Protein AF-A0A943B9X2-F1 (afdb_monomer_lite)

Foldseek 3Di:
DDDWDWDQFLLRWIWIADPLFIWTKHWADDPDPPDDIDIDIGGLVCLVVVLVQLVVQQVVLVVCLVPDDPPDQWDQGPPQWIQGSDDPQHAIANHDSHSHDHDPVSSVSSVVRSVVSSVVSVVVSVVVVVD

pLDDT: mean 91.19, std 9.91, range [44.44, 98.62]

Secondary structure (DSSP, 8-state):
-PPPEEEE-TTS-EEEEETTEEEEEEEE--SSTTSPPEEEEEEGGGHHHHHHHHHHHHHHHHHHTTTS-TT--EEE-GGG-EEE-SSTT-EEESBTTBS-B-SHHHHHHHHHHHHHHHHHHHHHHHHTT--

Radius of gyration: 16.44 Å; chains: 1; bounding box: 42×23×51 Å

Structure (mmCIF, N/CA/C/O backbone):
data_AF-A0A943B9X2-F1
#
_entry.id   AF-A0A943B9X2-F1
#
loop_
_atom_site.group_PDB
_atom_site.id
_atom_site.type_symbol
_atom_site.label_atom_id
_atom_site.label_alt_id
_atom_site.label_comp_id
_atom_site.label_asym_id
_atom_site.label_entity_id
_atom_site.label_seq_id
_atom_site.pdbx_PDB_ins_code
_atom_site.Cartn_x
_atom_site.Cartn_y
_atom_site.Cartn_z
_atom_site.occupancy
_atom_site.B_iso_or_equiv
_atom_site.auth_seq_id
_atom_site.auth_comp_id
_atom_site.auth_asym_id
_atom_site.auth_atom_id
_atom_site.pdbx_PDB_model_num
ATOM 1 N N . MET A 1 1 ? -26.109 8.837 17.513 1.00 49.22 1 MET A N 1
ATOM 2 C CA . MET A 1 1 ? -25.250 8.609 16.329 1.00 49.22 1 MET A CA 1
ATOM 3 C C . MET A 1 1 ? -23.880 9.173 16.631 1.00 49.22 1 MET A C 1
ATOM 5 O O . MET A 1 1 ? -23.790 10.346 16.962 1.00 49.22 1 MET A O 1
ATOM 9 N N . THR A 1 2 ? -22.835 8.352 16.589 1.00 63.69 2 THR A N 1
ATOM 10 C CA . THR A 1 2 ? -21.456 8.837 16.693 1.00 63.69 2 THR A CA 1
ATOM 11 C C . THR A 1 2 ? -21.030 9.400 15.344 1.00 63.69 2 THR A C 1
ATOM 13 O O . THR A 1 2 ? -21.200 8.746 14.316 1.00 63.69 2 THR A O 1
ATOM 16 N N . LEU A 1 3 ? -20.505 10.627 15.343 1.00 80.50 3 LEU A N 1
ATOM 17 C CA . LEU A 1 3 ? -19.965 11.231 14.130 1.00 80.50 3 LEU A CA 1
ATOM 18 C C . LEU A 1 3 ? -18.766 10.406 13.628 1.00 80.50 3 LEU A C 1
ATOM 20 O O . LEU A 1 3 ? -17.974 9.920 14.449 1.00 80.50 3 LEU A O 1
ATOM 24 N N . PRO A 1 4 ? -18.638 10.222 12.303 1.00 91.44 4 PRO A N 1
ATOM 25 C CA . PRO A 1 4 ? -17.475 9.570 11.727 1.00 91.44 4 PRO A CA 1
ATOM 26 C C . PRO A 1 4 ? -16.213 10.406 11.979 1.00 91.44 4 PRO A C 1
ATOM 28 O O . PRO A 1 4 ? -16.256 11.636 11.988 1.00 91.44 4 PRO A O 1
ATOM 31 N N . TYR A 1 5 ? -15.094 9.722 12.196 1.00 94.81 5 TYR A N 1
ATOM 32 C CA . TYR A 1 5 ? -13.772 10.329 12.336 1.00 94.81 5 TYR A CA 1
ATOM 33 C C . TYR A 1 5 ? -12.975 10.129 11.050 1.00 94.81 5 TYR A C 1
ATOM 35 O O . TYR A 1 5 ? -12.988 9.024 10.503 1.00 94.81 5 TYR A O 1
ATOM 43 N N . TYR A 1 6 ? -12.261 11.169 10.620 1.00 97.00 6 TYR A N 1
ATOM 44 C CA . TYR A 1 6 ? -11.394 11.146 9.447 1.00 97.00 6 TYR A CA 1
ATOM 45 C C . TYR A 1 6 ? -10.063 11.818 9.766 1.00 97.00 6 TYR A C 1
ATOM 47 O O . TYR A 1 6 ? -10.042 12.934 10.283 1.00 97.00 6 TYR A O 1
ATOM 55 N N . GLU A 1 7 ? -8.962 11.170 9.406 1.00 97.88 7 GLU A N 1
ATOM 56 C CA . GLU A 1 7 ? -7.619 11.722 9.558 1.00 97.88 7 GLU A CA 1
ATOM 57 C C . GLU A 1 7 ? -6.765 11.390 8.336 1.00 97.88 7 GLU A C 1
ATOM 59 O O . GLU A 1 7 ? -6.663 10.234 7.922 1.00 97.88 7 GLU A O 1
ATOM 64 N N . LYS A 1 8 ? -6.144 12.412 7.742 1.00 97.88 8 LYS A N 1
ATOM 65 C CA . LYS A 1 8 ? -5.221 12.226 6.622 1.00 97.88 8 LYS A CA 1
ATOM 66 C C . L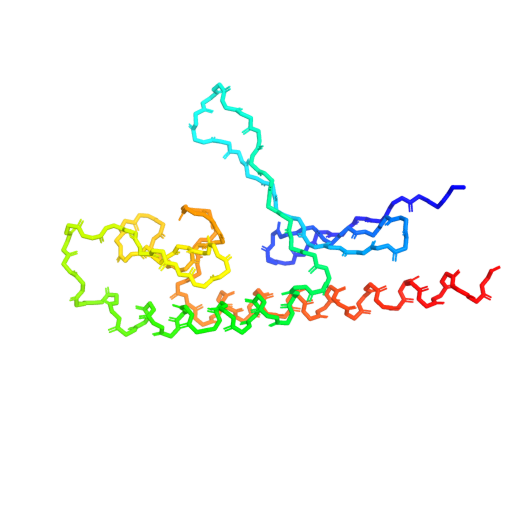YS A 1 8 ? -3.887 11.696 7.143 1.00 97.88 8 LYS A C 1
ATOM 68 O O . LYS A 1 8 ? -3.248 12.334 7.973 1.00 97.88 8 LYS A O 1
ATOM 73 N N . LEU A 1 9 ? -3.451 10.568 6.600 1.00 98.06 9 LEU A N 1
ATOM 74 C CA . LEU A 1 9 ? -2.189 9.924 6.942 1.00 98.06 9 LEU A CA 1
ATOM 75 C C . LEU A 1 9 ? -1.036 10.458 6.070 1.00 98.06 9 LEU A C 1
ATOM 77 O O . LEU A 1 9 ? -1.262 10.829 4.911 1.00 98.06 9 LEU A O 1
ATOM 81 N N . PRO A 1 10 ? 0.218 10.435 6.561 1.00 97.00 10 PRO A N 1
ATOM 82 C CA . PRO A 1 10 ? 1.395 10.833 5.780 1.00 97.00 10 PRO A CA 1
ATOM 83 C C . PRO A 1 10 ? 1.566 10.045 4.473 1.00 97.00 10 PRO A C 1
ATOM 85 O O . PRO A 1 10 ? 2.028 10.581 3.467 1.00 97.00 10 PRO A O 1
ATOM 88 N N . CYS A 1 11 ? 1.121 8.787 4.446 1.00 95.44 11 CYS A N 1
ATOM 89 C CA . CYS A 1 11 ? 1.082 7.962 3.242 1.00 95.44 11 CYS A CA 1
ATOM 90 C C . CYS A 1 11 ? -0.028 8.346 2.240 1.00 95.44 11 CYS A C 1
ATOM 92 O O . CYS A 1 11 ? -0.285 7.594 1.303 1.00 95.44 11 CYS A O 1
ATOM 94 N N . GLY A 1 12 ? -0.730 9.464 2.430 1.00 94.94 12 GLY A N 1
ATOM 95 C CA . GLY A 1 12 ? -1.791 9.942 1.540 1.00 94.94 12 GLY A CA 1
ATOM 96 C C . GLY A 1 12 ? -3.138 9.226 1.686 1.00 94.94 12 GLY A C 1
ATOM 97 O O . GLY A 1 12 ? -4.116 9.689 1.104 1.00 94.94 12 GLY A O 1
ATOM 98 N N . GLY A 1 13 ? -3.204 8.140 2.461 1.00 96.00 13 GLY A N 1
ATOM 99 C CA . GLY A 1 13 ? -4.459 7.492 2.835 1.00 96.00 13 GLY A CA 1
ATOM 100 C C . GLY A 1 13 ? -5.230 8.298 3.882 1.00 96.00 13 GLY A C 1
ATOM 101 O O . GLY A 1 13 ? -4.706 9.236 4.481 1.00 96.00 13 GLY A O 1
ATOM 102 N N . ILE A 1 14 ? -6.480 7.920 4.120 1.00 98.00 14 ILE A N 1
ATOM 103 C CA . ILE A 1 14 ? -7.356 8.520 5.127 1.00 98.00 14 ILE A CA 1
ATOM 104 C C . ILE A 1 14 ? -7.761 7.426 6.111 1.00 98.00 14 ILE A C 1
ATOM 106 O O . ILE A 1 14 ? -8.445 6.475 5.730 1.00 98.00 14 ILE A O 1
ATOM 110 N N . LEU A 1 15 ? -7.359 7.562 7.375 1.00 98.38 15 LEU A N 1
ATOM 111 C CA . LEU A 1 15 ? -7.928 6.775 8.462 1.00 98.38 15 LEU A CA 1
ATOM 112 C C . LEU A 1 15 ? -9.382 7.205 8.644 1.00 98.38 15 LEU A C 1
ATOM 114 O O . LEU A 1 15 ? -9.659 8.371 8.915 1.00 98.38 15 LEU A O 1
ATOM 118 N N . THR A 1 16 ? -10.300 6.254 8.521 1.00 97.56 16 THR A N 1
ATOM 119 C CA . THR A 1 16 ? -11.731 6.467 8.736 1.00 97.56 16 THR A CA 1
ATOM 120 C C . THR A 1 16 ? -12.212 5.582 9.875 1.00 97.56 16 THR A C 1
ATOM 122 O O . THR A 1 16 ? -11.934 4.385 9.869 1.00 97.56 16 THR A O 1
ATOM 125 N N . ILE A 1 17 ? -12.957 6.145 10.834 1.00 96.44 17 ILE A N 1
ATOM 126 C CA . ILE A 1 17 ? -13.628 5.389 11.904 1.00 96.44 17 ILE A CA 1
ATOM 127 C C . ILE A 1 17 ? -15.119 5.708 11.885 1.00 96.44 17 ILE A C 1
ATOM 129 O O . ILE A 1 17 ? -15.531 6.838 12.146 1.00 96.44 17 ILE A O 1
ATOM 133 N N . VAL A 1 18 ? -15.941 4.697 11.628 1.00 94.25 18 VAL A N 1
ATOM 134 C CA . VAL A 1 18 ? -17.399 4.814 11.541 1.00 94.25 18 VAL A CA 1
ATOM 135 C C . VAL A 1 18 ? -18.046 3.533 12.061 1.00 94.25 18 VAL A C 1
ATOM 137 O O . VAL A 1 18 ? -17.561 2.436 11.796 1.00 94.25 18 VAL A O 1
ATOM 140 N N . ASN A 1 19 ? -19.131 3.656 12.829 1.00 91.06 19 ASN A N 1
ATOM 141 C CA . ASN A 1 19 ? -19.866 2.513 13.393 1.00 91.06 19 ASN A CA 1
ATOM 142 C C . ASN A 1 19 ? -18.959 1.500 14.124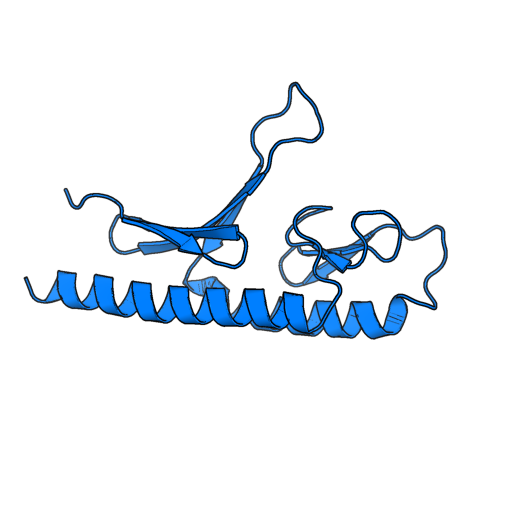 1.00 91.06 19 ASN A C 1
ATOM 144 O O . ASN A 1 19 ? -19.064 0.293 13.912 1.00 91.06 19 ASN A O 1
ATOM 148 N N . ASN A 1 20 ? -18.030 2.004 14.945 1.00 90.25 20 ASN A N 1
ATOM 149 C CA . ASN A 1 20 ? -17.019 1.230 15.681 1.00 90.25 20 ASN A CA 1
ATOM 150 C C . ASN A 1 20 ? -16.097 0.346 14.819 1.00 90.25 20 ASN A C 1
ATOM 152 O O . ASN A 1 20 ? -15.403 -0.526 15.336 1.00 90.25 20 ASN A O 1
ATOM 156 N N . LYS A 1 21 ? -16.052 0.585 13.508 1.00 94.19 21 LYS A N 1
ATOM 157 C CA . LYS A 1 21 ? -15.106 -0.029 12.579 1.00 94.19 21 LYS A CA 1
ATOM 158 C C . LYS A 1 21 ? -14.146 1.033 12.078 1.00 94.19 21 LYS A C 1
ATOM 160 O O . LYS A 1 21 ? -14.506 2.207 12.008 1.00 94.19 21 LYS A O 1
ATOM 165 N N . TRP A 1 22 ? -12.945 0.612 11.709 1.00 97.12 22 TRP A N 1
ATOM 166 C CA . TRP A 1 22 ? -11.964 1.496 11.100 1.00 97.12 22 TRP A CA 1
ATOM 167 C C . TRP A 1 22 ? -11.318 0.858 9.875 1.00 97.12 22 TRP A C 1
ATOM 169 O O . TRP A 1 22 ? -11.303 -0.367 9.730 1.00 97.12 22 TRP A O 1
ATOM 179 N N . PHE A 1 23 ? -10.839 1.699 8.969 1.00 98.06 23 PHE A N 1
ATOM 180 C CA . PHE A 1 23 ? -10.151 1.301 7.745 1.00 98.06 23 PHE A CA 1
ATOM 181 C C . PHE A 1 23 ? -9.299 2.461 7.226 1.00 98.06 23 PHE A C 1
ATOM 183 O O . PHE A 1 23 ? -9.493 3.612 7.626 1.00 98.06 23 PHE A O 1
ATOM 190 N N . ILE A 1 24 ? -8.368 2.154 6.324 1.00 98.00 24 ILE A N 1
ATOM 191 C CA . ILE A 1 24 ? -7.613 3.157 5.571 1.00 98.00 24 ILE A CA 1
ATOM 192 C C . ILE A 1 24 ? -8.187 3.211 4.161 1.00 98.00 24 ILE A C 1
ATOM 194 O O . ILE A 1 24 ? -8.296 2.183 3.494 1.00 98.00 24 ILE A O 1
ATOM 198 N N . GLN A 1 25 ? -8.559 4.404 3.714 1.00 96.25 25 GLN A N 1
ATOM 199 C CA . GLN A 1 25 ? -9.079 4.634 2.373 1.00 96.25 25 GLN A CA 1
ATOM 200 C C . GLN A 1 25 ? -8.101 5.464 1.548 1.00 96.25 25 GLN A C 1
ATOM 202 O O . GLN A 1 25 ? -7.600 6.491 2.002 1.00 96.25 25 GLN A O 1
ATOM 207 N N . TYR A 1 26 ? -7.903 5.061 0.301 1.00 94.81 26 TYR A N 1
ATOM 208 C CA . TYR A 1 26 ? -7.333 5.898 -0.742 1.00 94.81 26 TYR A CA 1
ATOM 209 C C . TYR A 1 26 ? -8.432 6.318 -1.710 1.00 94.81 26 TYR A C 1
ATOM 211 O O . TYR A 1 26 ? -9.354 5.549 -1.988 1.00 94.81 26 TYR A O 1
ATOM 219 N N . SER A 1 27 ? -8.327 7.546 -2.207 1.00 91.50 27 SER A N 1
ATOM 220 C CA . SER A 1 27 ? -9.190 8.061 -3.267 1.00 91.50 27 SER A CA 1
ATOM 221 C C . SER A 1 27 ? -8.307 8.617 -4.371 1.00 91.50 27 SER A C 1
ATOM 223 O O . SER A 1 27 ? -7.491 9.506 -4.122 1.00 91.50 27 SER A O 1
ATOM 225 N N . PHE A 1 28 ? -8.460 8.078 -5.572 1.00 88.62 28 PHE A N 1
ATOM 226 C CA . PHE A 1 28 ? -7.715 8.482 -6.750 1.00 88.62 28 PHE A CA 1
ATOM 227 C C . PHE A 1 28 ? -8.661 9.025 -7.806 1.00 88.62 28 PHE A C 1
ATOM 229 O O . PHE A 1 28 ? -9.777 8.529 -7.984 1.00 88.62 28 PHE A O 1
ATOM 236 N N . LEU A 1 29 ? -8.182 10.039 -8.520 1.00 83.69 29 LEU A N 1
ATOM 237 C CA . LEU A 1 29 ? -8.848 10.490 -9.726 1.00 83.69 29 LEU A CA 1
ATOM 238 C C . LEU A 1 29 ? -8.672 9.420 -10.818 1.00 83.69 29 LEU A C 1
ATOM 240 O O . LEU A 1 29 ? -7.590 8.822 -10.931 1.00 83.69 29 LEU A O 1
ATOM 244 N N . PRO A 1 30 ? -9.721 9.155 -11.606 1.00 80.44 30 PRO A N 1
ATOM 245 C CA . PRO A 1 30 ? -9.608 8.281 -12.762 1.00 80.44 30 PRO A CA 1
ATOM 246 C C . PRO A 1 30 ? -8.645 8.892 -13.786 1.00 80.44 30 PRO A C 1
ATOM 248 O O . PRO A 1 30 ? -8.482 10.110 -13.855 1.00 80.44 30 PRO A O 1
ATOM 251 N N . LEU A 1 31 ? -8.006 8.040 -14.592 1.00 76.38 31 LEU A N 1
ATOM 252 C CA . LEU A 1 31 ? -7.263 8.522 -15.763 1.00 76.38 31 LEU A CA 1
ATOM 253 C C . LEU A 1 31 ? -8.203 9.006 -16.871 1.00 76.38 31 LEU A C 1
ATOM 255 O O . LEU A 1 31 ? -7.853 9.918 -17.613 1.00 76.38 31 LEU A O 1
ATOM 259 N N . ASP A 1 32 ? -9.383 8.393 -16.979 1.00 81.50 32 ASP A N 1
ATOM 260 C CA . ASP A 1 32 ? -10.436 8.819 -17.895 1.00 81.50 32 ASP A CA 1
ATOM 261 C C . ASP A 1 32 ? -11.213 10.004 -17.286 1.00 81.50 32 ASP A C 1
ATOM 263 O O . ASP A 1 32 ? -11.773 9.847 -16.197 1.00 81.50 32 ASP A O 1
ATOM 267 N N . PRO A 1 33 ? -11.302 11.164 -17.966 1.00 73.31 33 PRO A N 1
ATOM 268 C CA . PRO A 1 33 ? -12.100 12.308 -17.521 1.00 73.31 33 PRO A CA 1
ATOM 269 C C . PRO A 1 33 ? -13.581 11.993 -17.258 1.00 73.31 33 PRO A C 1
ATOM 271 O O . PRO A 1 33 ? -14.221 12.717 -16.497 1.00 73.31 33 PRO A O 1
ATOM 274 N N . GLY A 1 34 ? -14.134 10.946 -17.885 1.00 82.12 34 GLY A N 1
ATOM 275 C CA . GLY A 1 34 ? -15.505 10.474 -17.655 1.00 82.12 34 GLY A CA 1
ATOM 276 C C . GLY A 1 34 ? -15.640 9.387 -16.581 1.00 82.12 34 GLY A C 1
ATOM 277 O O . GLY A 1 34 ? -16.757 8.970 -16.272 1.00 82.12 34 GLY A O 1
ATOM 278 N N . GLY A 1 35 ? -14.525 8.907 -16.025 1.00 75.69 35 GLY A N 1
ATOM 279 C CA . GLY A 1 35 ? -14.501 7.818 -15.055 1.00 75.69 35 GLY A CA 1
ATOM 280 C C . GLY A 1 35 ? -15.038 8.215 -13.677 1.00 75.69 35 GLY A C 1
ATOM 281 O O . GLY A 1 35 ? -15.038 9.380 -13.282 1.00 75.69 35 GLY A O 1
ATOM 282 N N . GLY A 1 36 ? -15.476 7.221 -12.902 1.00 81.12 36 GLY A N 1
ATOM 283 C CA . GLY A 1 36 ? -15.747 7.407 -11.476 1.00 81.12 36 GLY A CA 1
ATOM 284 C C . GLY A 1 36 ? -14.453 7.492 -10.661 1.00 81.12 36 GLY A C 1
ATOM 285 O O . GLY A 1 36 ? -13.426 6.940 -11.055 1.00 81.12 36 GLY A O 1
ATOM 286 N N . ASN A 1 37 ? -14.504 8.146 -9.497 1.00 84.25 37 ASN A N 1
ATOM 287 C CA . ASN A 1 37 ? -13.395 8.112 -8.539 1.00 84.25 37 ASN A CA 1
ATOM 288 C C . ASN A 1 37 ? -13.063 6.667 -8.157 1.00 84.25 37 ASN A C 1
ATOM 290 O O . ASN A 1 37 ? -13.956 5.881 -7.835 1.00 84.25 37 ASN A O 1
ATOM 294 N N . ILE A 1 38 ? -11.774 6.343 -8.126 1.00 87.25 38 ILE A N 1
ATOM 295 C CA . ILE A 1 38 ? -11.304 5.033 -7.684 1.00 87.25 38 ILE A CA 1
ATOM 296 C C . ILE A 1 38 ? -11.072 5.111 -6.186 1.00 87.25 38 ILE A C 1
ATOM 298 O O . ILE A 1 38 ? -10.296 5.941 -5.708 1.00 87.25 38 ILE A O 1
ATOM 302 N N . SER A 1 39 ? -11.763 4.254 -5.439 1.00 90.50 39 SER A N 1
ATOM 303 C CA . SER A 1 39 ? -11.607 4.164 -3.995 1.00 90.50 39 SER A CA 1
ATOM 304 C C . SER A 1 39 ? -11.108 2.789 -3.596 1.00 90.50 39 SER A C 1
ATOM 306 O O . SER A 1 39 ? -11.769 1.784 -3.837 1.00 90.50 39 SER A O 1
ATOM 308 N N . ILE A 1 40 ? -9.956 2.775 -2.932 1.00 92.50 40 ILE A N 1
ATOM 309 C CA . ILE A 1 40 ? -9.361 1.565 -2.374 1.00 92.50 40 ILE A CA 1
ATOM 310 C C . ILE A 1 40 ? -9.555 1.608 -0.868 1.00 92.50 40 ILE A C 1
ATOM 312 O O . ILE A 1 40 ? -9.180 2.589 -0.225 1.00 92.50 40 ILE A O 1
ATOM 316 N N . ILE A 1 41 ? -10.122 0.545 -0.303 1.00 95.44 41 ILE A N 1
ATOM 317 C CA . ILE A 1 41 ? -10.346 0.413 1.137 1.00 95.44 41 ILE A CA 1
ATOM 318 C C . ILE A 1 41 ? -9.536 -0.768 1.655 1.00 95.44 41 ILE A C 1
ATOM 320 O O . ILE A 1 41 ? -9.735 -1.903 1.230 1.00 95.44 41 ILE A O 1
ATOM 324 N N . ILE A 1 42 ? -8.677 -0.502 2.635 1.00 96.75 42 ILE A N 1
ATOM 325 C CA . ILE A 1 42 ? -7.931 -1.517 3.373 1.00 96.75 42 ILE A CA 1
ATOM 326 C C . ILE A 1 42 ? -8.571 -1.625 4.752 1.00 96.75 42 ILE A C 1
ATOM 328 O O . ILE A 1 42 ? -8.476 -0.712 5.580 1.00 96.75 42 ILE A O 1
ATOM 332 N N . LYS A 1 43 ? -9.289 -2.727 4.981 1.00 97.25 43 LYS A N 1
ATOM 333 C CA . LYS A 1 43 ? -10.013 -2.966 6.235 1.00 97.25 43 LYS A CA 1
ATOM 334 C C . LYS A 1 43 ? -9.027 -3.185 7.374 1.00 97.25 43 LYS A C 1
ATOM 336 O O . LYS A 1 43 ? -7.957 -3.746 7.164 1.00 97.25 43 LYS A O 1
ATOM 341 N N . SER A 1 44 ? -9.422 -2.825 8.595 1.00 97.25 44 SER A N 1
ATOM 342 C CA . SER A 1 44 ? -8.613 -3.056 9.799 1.00 97.25 44 SER A CA 1
ATOM 343 C C . SER A 1 44 ? -8.123 -4.499 9.952 1.00 97.25 44 SER A C 1
ATOM 345 O O . SER A 1 44 ? -6.999 -4.715 10.393 1.00 97.25 44 SER A O 1
ATOM 347 N N . THR A 1 45 ? -8.944 -5.477 9.557 1.00 96.62 45 THR A N 1
ATOM 348 C CA . THR A 1 45 ? -8.619 -6.912 9.589 1.00 96.62 45 THR A CA 1
ATOM 349 C C . THR A 1 45 ? -7.489 -7.299 8.643 1.00 96.62 45 THR A C 1
ATOM 351 O O . THR A 1 45 ? -6.848 -8.323 8.851 1.00 96.62 45 THR A O 1
ATOM 354 N N . ASP A 1 46 ? -7.239 -6.480 7.624 1.00 97.19 46 ASP A N 1
ATOM 355 C CA . ASP A 1 46 ? -6.329 -6.796 6.530 1.00 97.19 46 ASP A CA 1
ATOM 356 C C . ASP A 1 46 ? -5.014 -6.016 6.634 1.00 97.19 46 ASP A C 1
ATOM 358 O O . ASP A 1 46 ? -4.095 -6.297 5.877 1.00 97.19 46 ASP A O 1
ATOM 362 N N . ILE A 1 47 ? -4.891 -5.061 7.565 1.00 96.38 47 ILE A N 1
ATOM 363 C CA . ILE A 1 47 ? -3.736 -4.150 7.678 1.00 96.38 47 ILE A CA 1
ATOM 364 C C . ILE A 1 47 ? -2.415 -4.905 7.826 1.00 96.38 47 ILE A C 1
ATOM 366 O O . ILE A 1 47 ? -1.463 -4.619 7.101 1.00 96.38 47 ILE A O 1
ATOM 370 N N . ASP A 1 48 ? -2.359 -5.890 8.723 1.00 96.69 48 ASP A N 1
ATOM 371 C CA . ASP A 1 48 ? -1.125 -6.639 8.976 1.00 96.69 48 ASP A CA 1
ATOM 372 C C . ASP A 1 48 ? -0.740 -7.484 7.747 1.00 96.69 48 ASP A C 1
ATOM 374 O O . ASP A 1 48 ? 0.399 -7.431 7.282 1.00 96.69 48 ASP A O 1
ATOM 378 N N . ASN A 1 49 ? -1.714 -8.178 7.144 1.00 97.69 49 ASN A N 1
ATOM 379 C CA . ASN A 1 49 ? -1.510 -8.942 5.909 1.00 97.69 49 ASN A CA 1
ATOM 380 C C . ASN A 1 49 ? -1.123 -8.042 4.729 1.00 97.69 49 ASN A C 1
ATOM 382 O O . ASN A 1 49 ? -0.301 -8.427 3.902 1.00 97.69 49 ASN A O 1
ATOM 386 N N . HIS A 1 50 ? -1.679 -6.834 4.658 1.00 96.88 50 HIS A N 1
ATOM 387 C CA . HIS A 1 50 ? -1.367 -5.854 3.628 1.00 96.88 50 HIS A CA 1
ATOM 388 C C . HIS A 1 50 ? 0.077 -5.357 3.753 1.00 96.88 50 HIS A C 1
ATOM 390 O O . HIS A 1 50 ? 0.764 -5.250 2.742 1.00 96.88 50 HIS A O 1
ATOM 396 N N . LEU A 1 51 ? 0.574 -5.111 4.971 1.00 97.44 51 LEU A N 1
ATOM 397 C CA . LEU A 1 51 ? 1.975 -4.735 5.200 1.00 97.44 51 LEU A CA 1
ATOM 398 C C . LEU A 1 51 ? 2.948 -5.874 4.870 1.00 97.44 51 LEU A C 1
ATOM 400 O O . LEU A 1 51 ? 3.994 -5.624 4.270 1.00 97.44 51 LEU A O 1
ATOM 404 N N . ILE A 1 52 ? 2.596 -7.118 5.212 1.00 98.25 52 ILE A N 1
ATOM 405 C CA . ILE A 1 52 ? 3.383 -8.305 4.843 1.00 98.25 52 ILE A CA 1
ATOM 406 C C . ILE A 1 52 ? 3.429 -8.454 3.317 1.00 98.25 52 ILE A C 1
ATOM 408 O O . ILE A 1 52 ? 4.509 -8.588 2.742 1.00 98.25 52 ILE A O 1
ATOM 412 N N . ALA A 1 53 ? 2.273 -8.382 2.653 1.00 98.00 53 ALA A N 1
ATOM 413 C CA . ALA A 1 53 ? 2.175 -8.452 1.199 1.00 98.00 53 ALA A CA 1
ATOM 414 C C . ALA A 1 53 ? 2.974 -7.334 0.524 1.00 98.00 53 ALA A C 1
ATOM 416 O O . ALA A 1 53 ? 3.746 -7.609 -0.389 1.00 98.00 53 ALA A O 1
ATOM 417 N N . LEU A 1 54 ? 2.852 -6.096 1.013 1.00 97.75 54 LEU A N 1
ATOM 418 C CA . LEU A 1 54 ? 3.601 -4.957 0.499 1.00 97.75 54 LEU A CA 1
ATOM 419 C C . LEU A 1 54 ? 5.111 -5.183 0.603 1.00 97.75 54 LEU A C 1
ATOM 421 O O . LEU A 1 54 ? 5.821 -4.939 -0.368 1.00 97.75 54 LEU A O 1
ATOM 425 N N . ARG A 1 55 ? 5.606 -5.682 1.745 1.00 98.31 55 ARG A N 1
ATOM 426 C CA . ARG A 1 55 ? 7.030 -6.000 1.909 1.00 98.31 55 ARG A CA 1
ATOM 427 C C . ARG A 1 55 ? 7.474 -7.074 0.921 1.00 98.31 55 ARG A C 1
ATOM 429 O O . ARG A 1 55 ? 8.450 -6.863 0.215 1.00 98.31 55 ARG A O 1
ATOM 436 N N . ASN A 1 56 ? 6.739 -8.180 0.822 1.00 98.44 56 ASN A N 1
ATOM 437 C CA . ASN A 1 56 ? 7.077 -9.274 -0.092 1.00 98.44 56 ASN A CA 1
ATOM 438 C C . ASN A 1 56 ? 7.089 -8.815 -1.558 1.00 98.44 56 ASN A C 1
ATOM 440 O O . ASN A 1 56 ? 8.013 -9.133 -2.304 1.00 98.44 56 ASN A O 1
ATOM 444 N N . ASN A 1 57 ? 6.088 -8.030 -1.960 1.00 98.12 57 ASN A N 1
ATOM 445 C CA . ASN A 1 57 ? 6.000 -7.463 -3.302 1.00 98.12 57 ASN A CA 1
ATOM 446 C C . ASN A 1 57 ? 7.141 -6.471 -3.569 1.00 98.12 57 ASN A C 1
ATOM 448 O O . ASN A 1 57 ? 7.662 -6.425 -4.679 1.00 98.12 57 ASN A O 1
ATOM 452 N N . PHE A 1 58 ? 7.541 -5.692 -2.560 1.00 98.06 58 PHE A N 1
ATOM 453 C CA . PHE A 1 58 ? 8.634 -4.730 -2.670 1.00 98.06 58 PHE A CA 1
ATOM 454 C C . PHE A 1 58 ? 9.987 -5.421 -2.850 1.00 98.06 58 PHE A C 1
ATOM 456 O O . PHE A 1 58 ? 10.734 -5.058 -3.754 1.00 98.06 58 PHE A O 1
ATOM 463 N N . GLU A 1 59 ? 10.274 -6.467 -2.074 1.00 97.94 59 GLU A N 1
ATOM 464 C CA . GLU A 1 59 ? 11.486 -7.274 -2.263 1.00 97.94 59 GLU A CA 1
ATOM 465 C C . GLU A 1 59 ? 11.508 -7.942 -3.647 1.00 97.94 59 GLU A C 1
ATOM 467 O O . GLU A 1 59 ? 12.530 -7.926 -4.337 1.00 97.94 59 GLU A O 1
ATOM 472 N N . LEU A 1 60 ? 10.361 -8.465 -4.103 1.00 96.69 60 LEU A N 1
ATOM 473 C CA . LEU A 1 60 ? 10.242 -9.022 -5.450 1.00 96.69 60 LEU A CA 1
ATOM 474 C C . LEU A 1 60 ? 10.535 -7.957 -6.513 1.00 96.69 60 LEU A C 1
ATOM 476 O O . LEU A 1 60 ? 11.371 -8.198 -7.381 1.00 96.69 60 LEU A O 1
ATOM 480 N N . PHE A 1 61 ? 9.924 -6.773 -6.413 1.00 96.44 61 PHE A N 1
ATOM 481 C CA . PHE A 1 61 ? 10.204 -5.638 -7.293 1.00 96.44 61 PHE A CA 1
ATOM 482 C C . PHE A 1 61 ? 11.705 -5.328 -7.351 1.00 96.44 61 PHE A C 1
ATOM 484 O O . PHE A 1 61 ? 12.281 -5.323 -8.437 1.00 96.44 61 PHE A O 1
ATOM 491 N N . LYS A 1 62 ? 12.366 -5.166 -6.197 1.00 96.12 62 LYS A N 1
ATOM 492 C CA . LYS A 1 62 ? 13.809 -4.891 -6.118 1.00 96.12 62 LYS A CA 1
ATOM 493 C C . LYS A 1 62 ? 14.665 -5.972 -6.782 1.00 96.12 62 LYS A C 1
ATOM 495 O O . LYS A 1 62 ? 15.709 -5.651 -7.344 1.00 96.12 62 LYS A O 1
ATOM 500 N N . SER A 1 63 ? 14.233 -7.234 -6.744 1.00 95.06 63 SER A N 1
ATOM 501 C CA . SER A 1 63 ? 14.967 -8.343 -7.368 1.00 95.06 63 SER A CA 1
ATOM 502 C C . SER A 1 63 ? 14.868 -8.375 -8.900 1.00 95.06 63 SER A C 1
ATOM 504 O O . SER A 1 63 ? 15.784 -8.871 -9.557 1.00 95.06 63 SER A O 1
ATOM 506 N N . ILE A 1 64 ? 13.789 -7.832 -9.477 1.00 93.12 64 ILE A N 1
ATOM 507 C CA . ILE A 1 64 ? 13.504 -7.931 -10.919 1.00 93.12 64 ILE A CA 1
ATOM 508 C C . ILE A 1 64 ? 13.614 -6.600 -11.672 1.00 93.12 64 ILE A C 1
ATOM 510 O O . ILE A 1 64 ? 13.736 -6.611 -12.893 1.00 93.12 64 ILE A O 1
ATOM 514 N N . GLU A 1 65 ? 13.602 -5.450 -10.991 1.00 91.00 65 GLU A N 1
ATOM 515 C CA . GLU A 1 65 ? 13.438 -4.123 -11.613 1.00 91.00 65 GLU A CA 1
ATOM 516 C C . GLU A 1 65 ? 14.548 -3.678 -12.586 1.00 91.00 65 GLU A C 1
ATOM 518 O O . GLU A 1 65 ? 14.405 -2.640 -13.239 1.00 91.00 65 GLU A O 1
ATOM 523 N N . HIS A 1 66 ? 15.661 -4.413 -12.641 1.00 88.88 66 HIS A N 1
ATOM 524 C CA . HIS A 1 66 ? 16.795 -4.172 -13.541 1.00 88.88 66 HIS A CA 1
ATOM 525 C C . HIS A 1 66 ? 16.970 -5.263 -14.606 1.00 88.88 66 HIS A C 1
ATOM 527 O O . HIS A 1 66 ? 17.771 -5.085 -15.515 1.00 88.88 66 HIS A O 1
ATOM 533 N N . ASN A 1 67 ? 16.238 -6.375 -14.493 1.00 87.50 67 ASN A N 1
ATOM 534 C CA . ASN A 1 67 ? 16.425 -7.575 -15.316 1.00 87.50 67 ASN A CA 1
ATOM 535 C C . ASN A 1 67 ? 15.118 -8.066 -15.960 1.00 87.50 67 ASN A C 1
ATOM 537 O O . ASN A 1 67 ? 15.076 -9.170 -16.493 1.00 87.50 67 ASN A O 1
ATOM 541 N N . CYS A 1 68 ? 14.034 -7.296 -15.856 1.00 85.44 68 CYS A N 1
ATOM 542 C CA . CYS A 1 68 ? 12.748 -7.665 -16.428 1.00 85.44 68 CYS A CA 1
ATOM 543 C C . CYS A 1 68 ? 12.669 -7.228 -17.893 1.00 85.44 68 CYS A C 1
ATOM 545 O O . CYS A 1 68 ? 13.032 -6.094 -18.214 1.00 85.44 68 CYS A O 1
ATOM 547 N N . ASP A 1 69 ? 12.162 -8.112 -18.755 1.00 84.62 69 ASP A N 1
ATOM 548 C CA . ASP A 1 69 ? 11.952 -7.818 -20.172 1.00 84.62 69 ASP A CA 1
ATOM 549 C C . ASP A 1 69 ? 11.133 -6.533 -20.357 1.00 84.62 69 ASP A C 1
ATOM 551 O O . ASP A 1 69 ? 10.143 -6.292 -19.659 1.00 84.62 69 ASP A O 1
ATOM 555 N N . GLU A 1 70 ? 11.512 -5.710 -21.337 1.00 78.38 70 GLU A N 1
ATOM 556 C CA . GLU A 1 70 ? 10.866 -4.413 -21.610 1.00 78.38 70 GLU A CA 1
ATOM 557 C C . GLU A 1 70 ? 9.372 -4.539 -21.954 1.00 78.38 70 GLU A C 1
ATOM 559 O O . GLU A 1 70 ? 8.605 -3.596 -21.777 1.00 78.38 70 GLU A O 1
ATOM 564 N N . CYS A 1 71 ? 8.935 -5.718 -22.407 1.00 79.81 71 CYS A N 1
ATOM 565 C CA . CYS A 1 71 ? 7.541 -5.990 -22.758 1.00 79.81 71 CYS A CA 1
ATOM 566 C C . CYS A 1 71 ? 6.634 -6.258 -21.541 1.00 79.81 71 CYS A C 1
ATOM 568 O O . CYS A 1 71 ? 5.411 -6.288 -21.691 1.00 79.81 71 CYS A O 1
ATOM 570 N N . ILE A 1 72 ? 7.195 -6.470 -20.345 1.00 81.81 72 ILE A N 1
ATOM 571 C CA . ILE A 1 72 ? 6.427 -6.739 -19.124 1.00 81.81 72 ILE A CA 1
ATOM 572 C C . ILE A 1 72 ? 6.220 -5.423 -18.377 1.00 81.81 72 ILE A C 1
ATOM 574 O O . ILE A 1 72 ? 7.128 -4.920 -17.732 1.00 81.81 72 ILE A O 1
ATOM 578 N N . TYR A 1 73 ? 5.013 -4.860 -18.433 1.00 75.69 73 TYR A N 1
ATOM 579 C CA . TYR A 1 73 ? 4.721 -3.580 -17.773 1.00 75.69 73 TYR A CA 1
ATOM 580 C C . TYR A 1 73 ? 4.180 -3.720 -16.348 1.00 75.69 73 TYR A C 1
ATOM 582 O O . TYR A 1 73 ? 4.475 -2.866 -15.515 1.00 75.69 73 TYR A O 1
ATOM 590 N N . GLY A 1 74 ? 3.425 -4.784 -16.061 1.00 87.38 74 GLY A N 1
ATOM 591 C CA . GLY A 1 74 ? 2.774 -4.991 -14.769 1.00 87.38 74 GLY A CA 1
ATOM 592 C C . GLY A 1 74 ? 2.629 -6.470 -14.432 1.00 87.38 74 GLY A C 1
ATOM 593 O O . GLY A 1 74 ? 2.185 -7.266 -15.259 1.00 87.38 74 GLY A O 1
ATOM 594 N N . ILE A 1 75 ? 3.007 -6.831 -13.210 1.00 92.75 75 ILE A N 1
ATOM 595 C CA . ILE A 1 75 ? 2.955 -8.196 -12.689 1.00 92.75 75 ILE A CA 1
ATOM 596 C C . ILE A 1 75 ? 1.926 -8.227 -11.550 1.00 92.75 75 ILE A C 1
ATOM 598 O O . ILE A 1 75 ? 2.099 -7.496 -10.568 1.00 92.75 75 ILE A O 1
ATOM 602 N N . PRO A 1 76 ? 0.858 -9.042 -11.646 1.00 94.12 76 PRO A N 1
ATOM 603 C CA . PRO A 1 76 ? -0.067 -9.254 -10.537 1.00 94.12 76 PRO A CA 1
ATOM 604 C C . PRO A 1 76 ? 0.668 -9.797 -9.310 1.00 94.12 76 PRO A C 1
ATOM 606 O O . PRO A 1 76 ? 1.476 -10.719 -9.422 1.00 94.12 76 PRO A O 1
ATOM 609 N N . ALA A 1 77 ? 0.381 -9.236 -8.139 1.00 95.06 77 ALA A N 1
ATOM 610 C CA . ALA A 1 77 ? 1.086 -9.553 -6.906 1.00 95.06 77 ALA A CA 1
ATOM 611 C C . ALA A 1 77 ? 0.110 -9.769 -5.735 1.00 95.06 77 ALA A C 1
ATOM 613 O O . ALA A 1 77 ? -1.113 -9.746 -5.897 1.00 95.06 77 ALA A O 1
ATOM 614 N N . TYR A 1 78 ? 0.640 -10.023 -4.536 1.00 96.12 78 TYR A N 1
ATOM 615 C CA . TYR A 1 78 ? -0.193 -10.312 -3.366 1.00 96.12 78 TYR A CA 1
ATOM 616 C C . TYR A 1 78 ? -1.144 -9.154 -3.034 1.00 96.12 78 TYR A C 1
ATOM 618 O O . TYR A 1 78 ? -0.800 -7.988 -3.221 1.00 96.12 78 TYR A O 1
ATOM 626 N N . MET A 1 79 ? -2.318 -9.482 -2.477 1.00 93.69 79 MET A N 1
ATOM 627 C CA . MET A 1 79 ? -3.329 -8.509 -2.027 1.00 93.69 79 MET A CA 1
ATOM 628 C C . MET A 1 79 ? -3.814 -7.554 -3.137 1.00 93.69 79 MET A C 1
ATOM 630 O O . MET A 1 79 ? -4.066 -6.383 -2.868 1.00 93.69 79 MET A O 1
ATOM 634 N N . ASN A 1 80 ? -3.950 -8.057 -4.372 1.00 91.69 80 ASN A N 1
ATOM 635 C CA . ASN A 1 80 ? -4.363 -7.306 -5.571 1.00 91.69 80 ASN A CA 1
ATOM 636 C C . ASN A 1 80 ? -3.432 -6.142 -5.961 1.00 91.69 80 ASN A C 1
ATOM 638 O O . ASN A 1 80 ? -3.789 -5.315 -6.799 1.00 91.69 80 ASN A O 1
ATOM 642 N N . MET A 1 81 ? -2.227 -6.091 -5.392 1.00 95.38 81 MET A N 1
ATOM 643 C CA . MET A 1 81 ? -1.212 -5.127 -5.800 1.00 95.38 81 MET A CA 1
ATOM 644 C C . MET A 1 81 ? -0.669 -5.470 -7.185 1.00 95.38 81 MET A C 1
ATOM 646 O O . MET A 1 81 ? -0.761 -6.603 -7.664 1.00 95.38 81 MET A O 1
ATOM 650 N N . THR A 1 82 ? -0.056 -4.483 -7.823 1.00 95.50 82 THR A N 1
ATOM 651 C CA . THR A 1 82 ? 0.637 -4.660 -9.102 1.00 95.50 82 THR A CA 1
ATOM 652 C C . THR A 1 82 ? 2.087 -4.230 -8.948 1.00 95.50 82 THR A C 1
ATOM 654 O O . THR A 1 82 ? 2.361 -3.179 -8.375 1.00 95.50 82 THR A O 1
ATOM 657 N N . ILE A 1 83 ? 3.024 -5.034 -9.442 1.00 96.25 83 ILE A N 1
ATOM 658 C CA . ILE A 1 83 ? 4.431 -4.647 -9.546 1.00 96.25 83 ILE A CA 1
ATOM 6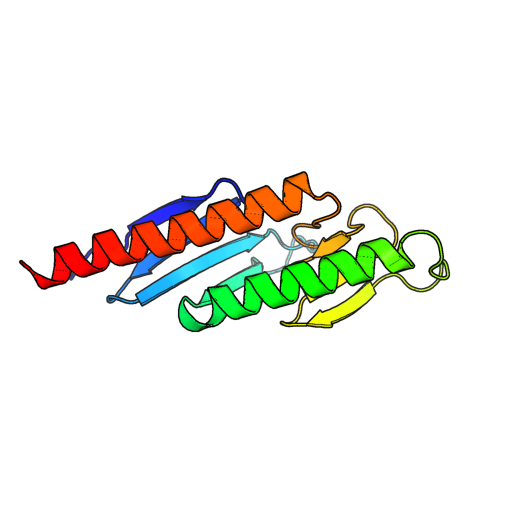59 C C . ILE A 1 83 ? 4.660 -4.128 -10.958 1.00 96.25 83 ILE A C 1
ATOM 661 O O . ILE A 1 83 ? 4.645 -4.901 -11.914 1.00 96.25 83 ILE A O 1
ATOM 665 N N . ASN A 1 84 ? 4.883 -2.826 -11.081 1.00 94.44 84 ASN A N 1
ATOM 666 C CA . ASN A 1 84 ? 5.229 -2.194 -12.344 1.00 94.44 84 ASN A CA 1
ATOM 667 C C . ASN A 1 84 ? 6.745 -2.037 -12.410 1.00 94.44 84 ASN A C 1
ATOM 669 O O . ASN A 1 84 ? 7.355 -1.394 -11.556 1.00 94.44 84 ASN A O 1
ATOM 673 N N . VAL A 1 85 ? 7.374 -2.635 -13.414 1.00 92.75 85 VAL A N 1
ATOM 674 C CA . VAL A 1 85 ? 8.842 -2.650 -13.537 1.00 92.75 85 VAL A CA 1
ATOM 675 C C . VAL A 1 85 ? 9.376 -1.538 -14.440 1.00 92.75 85 VAL A C 1
ATOM 677 O O . VAL A 1 85 ? 10.554 -1.204 -14.352 1.00 92.75 85 VAL A O 1
ATOM 680 N N . HIS A 1 86 ? 8.503 -0.894 -15.221 1.00 89.69 86 HIS A N 1
ATOM 681 C CA . HIS A 1 86 ? 8.849 0.165 -16.173 1.00 89.69 86 HIS A CA 1
ATOM 682 C C . HIS A 1 86 ? 7.918 1.377 -16.045 1.00 89.69 86 HIS A C 1
ATOM 684 O O . HIS A 1 86 ? 6.834 1.305 -15.465 1.00 89.69 86 HIS A O 1
ATOM 690 N N . GLY A 1 87 ? 8.326 2.495 -16.648 1.00 87.56 87 GLY A N 1
ATOM 691 C CA . GLY A 1 87 ? 7.476 3.674 -16.819 1.00 87.56 87 GLY A CA 1
ATOM 692 C C . GLY A 1 87 ? 7.299 4.551 -15.568 1.00 87.56 87 GLY A C 1
ATOM 693 O O . GLY A 1 87 ? 7.968 4.360 -14.553 1.00 87.56 87 GLY A O 1
ATOM 694 N N . PRO A 1 88 ? 6.402 5.554 -15.636 1.00 86.69 88 PRO A N 1
ATOM 695 C CA . PRO A 1 88 ? 6.231 6.563 -14.584 1.00 86.69 88 PRO A CA 1
ATOM 696 C C . PRO A 1 8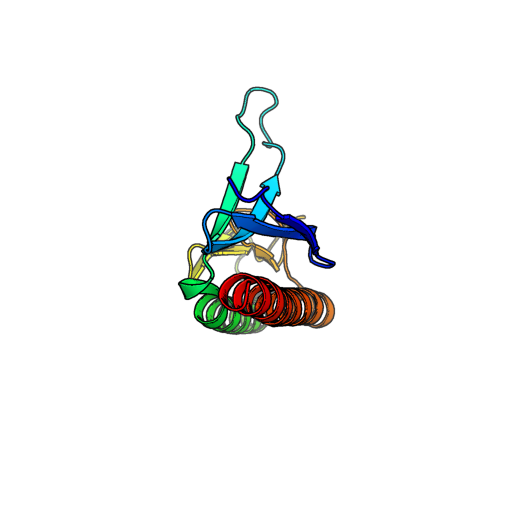8 ? 5.635 6.009 -13.284 1.00 86.69 88 PRO A C 1
ATOM 698 O O . PRO A 1 88 ? 5.763 6.638 -12.238 1.00 86.69 88 PRO A O 1
ATOM 701 N N . SER A 1 89 ? 5.011 4.833 -13.340 1.00 90.44 89 SER A N 1
ATOM 702 C CA . SER A 1 89 ? 4.453 4.143 -12.176 1.00 90.44 89 SER A CA 1
ATOM 703 C C . SER A 1 89 ? 5.323 2.973 -11.714 1.00 90.44 89 SER A C 1
ATOM 705 O O . SER A 1 89 ? 4.797 2.055 -11.090 1.00 90.44 89 SER A O 1
ATOM 707 N N . LYS A 1 90 ? 6.632 2.989 -12.014 1.00 94.19 90 LYS A N 1
ATOM 708 C CA . LYS A 1 90 ? 7.586 1.959 -11.579 1.00 94.19 90 LYS A CA 1
ATOM 709 C C . LYS A 1 90 ? 7.574 1.807 -10.049 1.00 94.19 90 LYS A C 1
ATOM 711 O O . LYS A 1 90 ? 7.781 2.778 -9.326 1.00 94.19 90 LYS A O 1
ATOM 716 N N . GLY A 1 91 ? 7.363 0.586 -9.566 1.00 96.56 91 GLY A N 1
ATOM 717 C CA . GLY A 1 91 ? 7.266 0.231 -8.151 1.00 96.56 91 GLY A CA 1
ATOM 718 C C . GLY A 1 91 ? 6.102 -0.717 -7.859 1.00 96.56 91 GLY A C 1
ATOM 719 O O . GLY A 1 91 ? 5.430 -1.216 -8.762 1.00 96.56 91 GLY A O 1
ATOM 720 N N . VAL A 1 92 ? 5.846 -0.956 -6.574 1.00 97.50 92 VAL A N 1
ATOM 721 C CA . VAL A 1 92 ? 4.664 -1.692 -6.105 1.00 97.50 92 VAL A CA 1
ATOM 722 C C . VAL A 1 92 ? 3.495 -0.725 -5.960 1.00 97.50 92 VAL A C 1
ATOM 724 O O . VAL A 1 92 ? 3.554 0.197 -5.150 1.00 97.50 92 VAL A O 1
ATOM 727 N N . CYS A 1 93 ? 2.433 -0.929 -6.726 1.00 95.00 93 CYS A N 1
ATOM 728 C CA . CYS A 1 93 ? 1.215 -0.131 -6.686 1.00 95.00 93 CYS A CA 1
ATOM 729 C C . CYS A 1 93 ? 0.128 -0.833 -5.870 1.00 95.00 93 CYS A C 1
ATOM 731 O O . CYS A 1 93 ? -0.031 -2.052 -5.955 1.00 95.00 93 CYS A O 1
ATOM 733 N N . LEU A 1 94 ? -0.657 -0.048 -5.123 1.00 89.88 94 LEU A N 1
ATOM 734 C CA . LEU A 1 94 ? -1.796 -0.562 -4.351 1.00 89.88 94 LEU A CA 1
ATOM 735 C C . LEU A 1 94 ? -2.835 -1.232 -5.255 1.00 89.88 94 LEU A C 1
ATOM 737 O O . LEU A 1 94 ? -3.391 -2.259 -4.886 1.00 89.88 94 LEU A O 1
ATOM 741 N N . GLU A 1 95 ? -3.060 -0.651 -6.432 1.00 84.44 95 GLU A N 1
ATOM 742 C CA . GLU A 1 95 ? -3.890 -1.199 -7.501 1.00 84.44 95 GLU A CA 1
ATOM 743 C C . GLU A 1 95 ? -3.475 -0.551 -8.827 1.00 84.44 95 GLU A C 1
ATOM 745 O O . GLU A 1 95 ? -3.336 0.676 -8.908 1.00 84.44 95 GLU A O 1
ATOM 750 N N . GLY A 1 96 ? -3.237 -1.368 -9.857 1.00 84.06 96 GLY A N 1
ATOM 751 C CA . GLY A 1 96 ? -2.834 -0.911 -11.187 1.00 84.06 96 GLY A CA 1
ATOM 752 C C . GLY A 1 96 ? -1.577 -0.036 -11.159 1.00 84.06 96 GLY A C 1
ATOM 753 O O . GLY A 1 96 ? -0.467 -0.527 -10.986 1.00 84.06 96 GLY A O 1
ATOM 754 N N . TYR A 1 97 ? -1.749 1.273 -11.342 1.00 82.69 97 TYR A N 1
ATOM 755 C CA . TYR A 1 97 ? -0.668 2.266 -11.424 1.00 82.69 97 TYR A CA 1
ATOM 756 C C . TYR A 1 97 ? -0.723 3.320 -10.300 1.00 82.69 97 TYR A C 1
ATOM 758 O O . TYR A 1 97 ? 0.007 4.316 -10.342 1.00 82.69 97 TYR A O 1
ATOM 766 N N . TYR A 1 98 ? -1.580 3.124 -9.292 1.00 88.44 98 TYR A N 1
ATOM 767 C CA . TYR A 1 98 ? -1.796 4.085 -8.211 1.00 88.44 98 TYR A CA 1
ATOM 768 C C . TYR A 1 98 ? -0.828 3.884 -7.034 1.00 88.44 98 TYR A C 1
ATOM 770 O O . TYR A 1 98 ? -0.671 2.775 -6.521 1.00 88.44 98 TYR A O 1
ATOM 778 N N . ARG A 1 99 ? -0.223 4.994 -6.570 1.00 88.31 99 ARG A N 1
ATOM 779 C CA . ARG A 1 99 ? 0.745 5.062 -5.448 1.00 88.31 99 ARG A CA 1
ATOM 780 C C . ARG A 1 99 ? 1.877 4.028 -5.576 1.00 88.31 99 ARG A C 1
ATOM 782 O O . ARG A 1 99 ? 1.943 3.117 -4.754 1.00 88.31 99 ARG A O 1
ATOM 789 N N . PRO A 1 100 ? 2.766 4.162 -6.577 1.00 94.62 100 PRO A N 1
ATOM 790 C CA . PRO A 1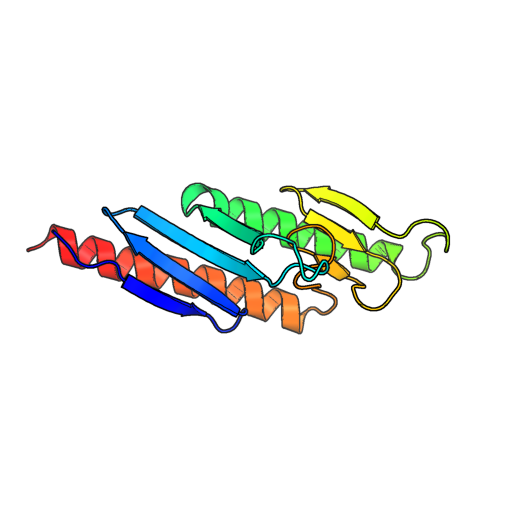 100 ? 3.941 3.305 -6.666 1.00 94.62 100 PRO A CA 1
ATOM 791 C C . PRO A 1 100 ? 4.848 3.493 -5.447 1.00 94.62 100 PRO A C 1
ATOM 793 O O . PRO A 1 100 ? 5.092 4.615 -5.002 1.00 94.62 100 PRO A O 1
ATOM 796 N N . ILE A 1 101 ? 5.343 2.379 -4.917 1.00 97.31 101 ILE A N 1
ATOM 797 C CA . ILE A 1 101 ? 6.343 2.315 -3.854 1.00 97.31 101 ILE A CA 1
ATOM 798 C C . ILE A 1 101 ? 7.593 1.696 -4.466 1.00 97.31 101 ILE A C 1
ATOM 800 O O . ILE A 1 101 ? 7.592 0.527 -4.853 1.00 97.31 101 ILE A O 1
ATOM 804 N N . SER A 1 102 ? 8.643 2.501 -4.590 1.00 96.94 102 SER A N 1
ATOM 805 C CA . SER A 1 102 ? 9.862 2.158 -5.336 1.00 96.94 102 SER A CA 1
ATOM 806 C C . SER A 1 102 ? 11.130 2.241 -4.485 1.00 96.94 102 SER A C 1
ATOM 808 O O . SER A 1 102 ? 12.175 1.697 -4.844 1.00 96.94 102 SER A O 1
ATOM 810 N N . THR A 1 103 ? 11.033 2.867 -3.312 1.00 97.25 103 THR A N 1
ATOM 811 C CA . THR A 1 103 ? 12.145 3.058 -2.380 1.00 97.25 103 THR A CA 1
ATOM 812 C C . THR A 1 103 ? 11.809 2.569 -0.973 1.00 97.25 103 THR A C 1
ATOM 814 O O . THR A 1 103 ? 10.655 2.589 -0.543 1.00 97.25 103 THR A O 1
ATOM 817 N N . GLU A 1 104 ? 12.842 2.210 -0.204 1.00 97.94 104 GLU A N 1
ATOM 818 C CA . GLU A 1 104 ? 12.681 1.808 1.202 1.00 97.94 104 GLU A CA 1
ATOM 819 C C . GLU A 1 104 ? 12.049 2.929 2.042 1.00 97.94 104 GLU A C 1
ATOM 821 O O . GLU A 1 104 ? 11.236 2.676 2.926 1.00 97.94 104 GLU A O 1
ATOM 826 N N . LYS A 1 105 ? 12.367 4.193 1.730 1.00 98.19 105 LYS A N 1
ATOM 827 C CA . LYS A 1 105 ? 11.780 5.361 2.399 1.00 98.19 105 LYS A CA 1
ATOM 828 C C . LYS A 1 105 ? 10.265 5.434 2.192 1.00 98.19 105 LYS A C 1
ATOM 830 O O . LYS A 1 105 ? 9.536 5.747 3.129 1.00 98.19 105 LYS A O 1
ATOM 835 N N . GLU A 1 106 ? 9.787 5.162 0.980 1.00 97.69 106 GLU A N 1
ATOM 836 C CA . GLU A 1 106 ? 8.352 5.137 0.675 1.00 97.69 106 GLU A CA 1
ATOM 837 C C . GLU A 1 106 ? 7.655 3.955 1.349 1.00 97.69 106 GLU A C 1
ATOM 839 O O . GLU A 1 106 ? 6.578 4.135 1.920 1.00 97.69 106 GLU A O 1
ATOM 844 N N . PHE A 1 107 ? 8.284 2.775 1.342 1.00 98.12 107 PHE A N 1
ATOM 845 C CA . PHE A 1 107 ? 7.789 1.608 2.072 1.00 98.12 107 PHE A CA 1
ATOM 846 C C . PHE A 1 107 ? 7.635 1.919 3.565 1.00 98.12 107 PHE A C 1
ATOM 848 O O . PHE A 1 107 ? 6.561 1.724 4.138 1.00 98.12 107 PHE A O 1
ATOM 855 N N . GLN A 1 108 ? 8.683 2.468 4.181 1.00 98.38 108 GLN A N 1
ATOM 856 C CA . GLN A 1 108 ? 8.695 2.802 5.599 1.00 98.38 108 GLN A CA 1
ATOM 857 C C . GLN A 1 108 ? 7.638 3.867 5.936 1.00 98.38 108 GLN A C 1
ATOM 859 O O . GLN A 1 108 ? 6.908 3.711 6.910 1.00 98.38 108 GLN A O 1
ATOM 864 N N . LEU A 1 109 ? 7.452 4.880 5.078 1.00 98.19 109 LEU A N 1
ATOM 865 C CA . LEU A 1 109 ? 6.385 5.878 5.230 1.00 98.19 109 LEU A CA 1
ATOM 866 C C . LEU A 1 109 ? 4.986 5.240 5.259 1.00 98.19 109 LEU A C 1
ATOM 868 O O . LEU A 1 109 ? 4.135 5.650 6.054 1.00 98.19 109 LEU A O 1
ATOM 872 N N . VAL A 1 110 ? 4.723 4.260 4.388 1.00 97.75 110 VAL A N 1
ATOM 873 C CA . VAL A 1 110 ? 3.441 3.536 4.360 1.00 97.75 110 VAL A CA 1
ATOM 874 C C . VAL A 1 110 ? 3.277 2.688 5.615 1.00 97.75 110 VAL A C 1
ATOM 876 O O . VAL A 1 110 ? 2.240 2.784 6.272 1.00 97.75 110 VAL A O 1
ATOM 879 N N . LYS A 1 111 ? 4.310 1.925 5.980 1.00 98.25 111 LYS A N 1
ATOM 880 C CA . LYS A 1 111 ? 4.332 1.095 7.186 1.00 98.25 111 LYS A CA 1
ATOM 881 C C . LYS A 1 111 ? 4.033 1.911 8.441 1.00 98.25 111 LYS A C 1
ATOM 883 O O . LYS A 1 111 ? 3.096 1.579 9.162 1.00 98.25 111 LYS A O 1
ATOM 888 N N . ASP A 1 112 ? 4.762 2.999 8.664 1.00 98.62 112 ASP A N 1
ATOM 889 C CA . ASP A 1 112 ? 4.591 3.836 9.855 1.00 98.62 112 ASP A CA 1
ATOM 890 C C . ASP A 1 112 ? 3.213 4.492 9.891 1.00 98.62 112 ASP A C 1
ATOM 892 O O . ASP A 1 112 ? 2.566 4.526 10.936 1.00 98.62 112 ASP A O 1
ATOM 896 N N . SER A 1 113 ? 2.706 4.932 8.736 1.00 98.50 113 SER A N 1
ATOM 897 C CA . SER A 1 113 ? 1.353 5.486 8.642 1.00 98.50 113 SER A CA 1
ATOM 898 C C . SER A 1 113 ? 0.273 4.461 9.006 1.00 98.50 113 SER A C 1
ATOM 900 O O . SER A 1 113 ? -0.716 4.815 9.644 1.00 98.50 113 SER A O 1
ATOM 902 N N . PHE A 1 114 ? 0.437 3.195 8.609 1.00 98.19 114 PHE A N 1
ATOM 903 C CA . PHE A 1 114 ? -0.527 2.130 8.902 1.00 98.19 114 PHE A CA 1
ATOM 904 C C . PHE A 1 114 ? -0.486 1.725 10.376 1.00 98.19 114 PHE A C 1
ATOM 906 O O . PHE A 1 114 ? -1.539 1.528 10.983 1.00 98.19 114 PHE A O 1
ATOM 913 N N . LEU A 1 115 ? 0.713 1.635 10.958 1.00 98.25 115 LEU A N 1
ATOM 914 C CA . LEU A 1 115 ? 0.886 1.347 12.382 1.00 98.25 115 LEU A CA 1
ATOM 915 C C . LEU A 1 115 ? 0.308 2.471 13.246 1.00 98.25 115 LEU A C 1
ATOM 917 O O . LEU A 1 115 ? -0.495 2.194 14.135 1.00 98.25 115 LEU A O 1
ATOM 921 N N . TYR A 1 116 ? 0.606 3.728 12.908 1.00 98.50 116 TYR A N 1
ATOM 922 C CA . TYR A 1 116 ? -0.008 4.890 13.547 1.00 98.50 116 TYR A CA 1
ATOM 923 C C . TYR A 1 116 ? -1.539 4.833 13.466 1.00 98.50 116 TYR A C 1
ATOM 925 O O . TYR A 1 116 ? -2.222 4.974 14.478 1.00 98.50 116 TYR A O 1
ATOM 933 N N . ALA A 1 117 ? -2.096 4.563 12.281 1.00 98.44 117 ALA A N 1
ATOM 934 C CA . ALA A 1 117 ? -3.542 4.482 12.100 1.00 98.44 117 ALA A CA 1
ATOM 935 C C . ALA A 1 117 ? -4.180 3.379 12.963 1.00 98.44 117 ALA A C 1
ATOM 937 O O . ALA A 1 117 ? -5.243 3.590 13.551 1.00 98.44 117 ALA A O 1
ATOM 938 N N . LYS A 1 118 ? -3.516 2.220 13.072 1.00 97.94 118 LYS A N 1
ATOM 939 C CA . LYS A 1 118 ? -3.938 1.098 13.921 1.00 97.94 118 LYS A CA 1
ATOM 940 C C . LYS A 1 118 ? -3.974 1.503 15.391 1.00 97.94 118 LYS A C 1
ATOM 942 O O . LYS A 1 118 ? -5.003 1.326 16.043 1.00 97.94 118 LYS A O 1
ATOM 947 N N . GLU A 1 119 ? -2.885 2.068 15.904 1.00 97.69 119 GLU A N 1
ATOM 948 C CA . GLU A 1 119 ? -2.787 2.543 17.289 1.00 97.69 119 GLU A CA 1
ATOM 949 C C . GLU A 1 119 ? -3.841 3.610 17.589 1.00 97.69 119 GLU A C 1
ATOM 951 O O . GLU A 1 119 ? -4.598 3.488 18.558 1.00 97.69 119 GLU A O 1
ATOM 956 N N . LYS A 1 120 ? -3.966 4.602 16.701 1.00 97.38 120 LYS A N 1
ATOM 957 C CA . LYS A 1 120 ? -4.907 5.706 16.865 1.00 97.38 120 LYS A CA 1
ATOM 958 C C . LYS A 1 120 ? -6.358 5.239 16.879 1.00 97.38 120 LYS A C 1
ATOM 960 O O . LYS A 1 120 ? -7.153 5.680 17.712 1.00 97.38 120 LYS A O 1
ATOM 965 N N . ALA A 1 121 ? -6.712 4.319 15.985 1.00 96.75 121 ALA A N 1
ATOM 966 C CA . ALA A 1 121 ? -8.052 3.758 15.942 1.00 96.75 121 ALA A CA 1
ATOM 967 C C . ALA A 1 121 ? -8.384 2.961 17.210 1.00 96.75 121 ALA A C 1
ATOM 969 O O . ALA A 1 121 ? -9.482 3.107 17.747 1.00 96.75 121 ALA A O 1
ATOM 970 N N . MET A 1 122 ? -7.443 2.157 17.716 1.00 95.00 122 MET A N 1
ATOM 971 C CA . MET A 1 122 ? -7.633 1.405 18.961 1.00 95.00 122 MET A CA 1
ATOM 972 C C . MET A 1 122 ? -7.848 2.333 20.163 1.00 95.00 122 MET A C 1
ATOM 974 O O . MET A 1 122 ? -8.764 2.094 20.950 1.00 95.00 122 MET A O 1
ATOM 978 N N . GLU A 1 123 ? -7.065 3.410 20.278 1.00 95.12 123 GLU A N 1
ATOM 979 C CA . GLU A 1 123 ? -7.221 4.429 21.326 1.00 95.12 123 GLU A CA 1
ATOM 980 C C . GLU A 1 123 ? -8.633 5.042 21.305 1.00 95.12 123 GLU A C 1
ATOM 982 O O . GLU A 1 123 ? -9.356 5.030 22.305 1.00 95.12 123 GLU A O 1
ATOM 987 N N . LEU A 1 124 ? -9.065 5.528 20.138 1.00 93.81 124 LEU A N 1
ATOM 988 C CA . LEU A 1 124 ? -10.352 6.205 19.978 1.00 93.81 124 LEU A CA 1
ATOM 989 C C . LEU A 1 124 ? -11.551 5.268 20.180 1.00 93.81 124 LEU A C 1
ATOM 991 O O . LEU A 1 124 ? -12.588 5.698 20.685 1.00 93.81 124 LEU A O 1
ATOM 995 N N . LEU A 1 125 ? -11.434 3.996 19.794 1.00 92.06 125 LEU A N 1
ATOM 996 C CA . LEU A 1 125 ? -12.490 2.998 19.990 1.00 92.06 125 LEU A CA 1
ATOM 997 C C . LEU A 1 125 ? -12.587 2.536 21.450 1.00 92.06 125 LEU A C 1
ATOM 999 O O . LEU A 1 125 ? -13.696 2.338 21.953 1.00 92.06 125 LEU A O 1
ATOM 1003 N N . LYS A 1 126 ? -11.454 2.425 22.154 1.00 88.12 126 LYS A N 1
ATOM 1004 C CA . LYS A 1 126 ? -11.429 2.106 23.586 1.00 88.12 126 LYS A CA 1
ATOM 1005 C C . LYS A 1 126 ? -12.089 3.212 24.408 1.00 88.12 126 LYS A C 1
ATOM 1007 O O . LYS A 1 126 ? -12.986 2.917 25.191 1.00 88.12 126 LYS A O 1
ATOM 1012 N N . ASN A 1 127 ? -11.734 4.472 24.154 1.00 75.69 127 ASN A N 1
ATOM 1013 C CA . ASN A 1 127 ? -12.301 5.627 24.862 1.00 75.69 127 ASN A CA 1
ATOM 1014 C C . ASN A 1 127 ? -13.818 5.784 24.642 1.00 75.69 127 ASN A C 1
ATOM 1016 O O . ASN A 1 127 ? -14.510 6.342 25.490 1.00 75.69 127 ASN A O 1
ATOM 1020 N N . LYS A 1 128 ? -14.352 5.265 23.528 1.00 67.06 128 LYS A N 1
ATOM 1021 C CA . LYS A 1 128 ? -15.798 5.216 23.245 1.00 67.06 128 LYS A CA 1
ATOM 1022 C C . LYS A 1 128 ? -16.543 4.089 23.963 1.00 67.06 128 LYS A C 1
ATOM 1024 O O . LYS A 1 128 ? -17.762 4.126 23.987 1.00 67.06 128 LYS A O 1
ATOM 1029 N N . SER A 1 129 ? -15.841 3.086 24.491 1.00 60.72 129 SER A N 1
ATOM 1030 C CA . SER A 1 129 ? -16.460 1.944 25.185 1.00 60.72 129 SER A CA 1
ATOM 1031 C C . SER A 1 129 ? -16.599 2.173 26.697 1.00 60.72 129 SER A C 1
ATOM 1033 O O . SER A 1 129 ? -17.250 1.391 27.378 1.00 60.72 129 SER A O 1
ATOM 1035 N N . THR A 1 130 ? -15.961 3.222 27.222 1.00 54.59 130 THR A N 1
ATOM 1036 C CA . THR A 1 130 ? -15.928 3.598 28.647 1.00 54.59 130 THR A CA 1
ATOM 1037 C C . THR A 1 130 ? -16.838 4.777 29.012 1.00 54.59 130 THR A C 1
ATOM 1039 O O . THR A 1 130 ? -16.861 5.164 30.176 1.00 54.59 130 THR A O 1
ATOM 1042 N N . ASN A 1 131 ? -17.576 5.327 28.043 1.00 44.44 131 ASN A N 1
ATOM 1043 C CA . ASN A 1 131 ? -18.586 6.379 28.212 1.00 44.44 131 ASN A CA 1
ATOM 1044 C C . ASN A 1 131 ? -19.945 5.867 27.737 1.00 44.44 131 ASN A C 1
ATOM 1046 O O . ASN A 1 131 ? -20.963 6.314 28.304 1.00 44.44 131 ASN A O 1
#

Sequence (131 aa):
MTLPYYEKLPCGGIL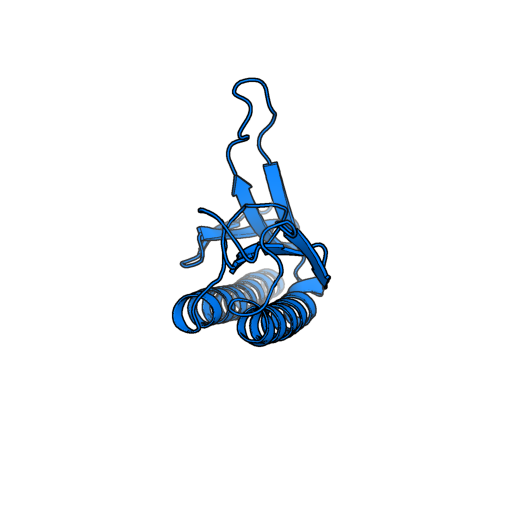TIVNNKWFIQYSFLPLDPGGGNISIIIKSTDIDNHLIALRNNFELFKSIEHNCDECIYGIPAYMNMTINVHGPSKGVCLEGYYRPISTEKEFQLVKDSFLYAKEKAMELLKNKSTN